Protein AF-A0A6J6NIB5-F1 (afdb_monomer_lite)

Secondary structure (DSSP, 8-state):
-EEEEEEEEEE-S-EEETTTTEEE-SEEEEEEE--GGGTTT---------TTGGGSTTSSSSTTTT--PPPSEEETTEEPEESS---SSEEEEEE-SSSPPPTT-EEEE---GGG---S-----

Foldseek 3Di:
DKKFFADKDFDCAFFQDDPVRFTDGGAMKTKIWDFVLFVWLDDDPDPPPPPVCPVVVPVPPVPPPPSQDFGQWDDPNHGWGFSDHGDNTITITGDHDPDDDDGGDMIDGDDDPVRGDDPDDDDD

pLDDT: mean 80.32, std 19.95, range [33.41, 97.88]

Structure (mmCIF, N/CA/C/O backbone):
data_AF-A0A6J6NIB5-F1
#
_entry.id   AF-A0A6J6NIB5-F1
#
loop_
_atom_site.group_PDB
_atom_site.id
_atom_site.type_symbol
_atom_site.label_atom_id
_atom_site.label_alt_id
_atom_site.label_comp_id
_atom_site.label_asym_id
_atom_site.label_entity_id
_atom_site.label_seq_id
_atom_site.pdbx_PDB_ins_code
_atom_site.Cartn_x
_atom_site.Cartn_y
_atom_site.Cartn_z
_atom_site.occupancy
_atom_site.B_iso_or_equiv
_atom_site.auth_seq_id
_atom_site.auth_comp_id
_atom_site.auth_asym_id
_atom_site.auth_atom_id
_atom_site.pdbx_PDB_model_num
ATOM 1 N N . MET A 1 1 ? 0.894 3.854 -12.199 1.00 87.38 1 MET A N 1
ATOM 2 C CA . MET A 1 1 ? 1.105 2.391 -12.067 1.00 87.38 1 MET A CA 1
ATOM 3 C C . MET A 1 1 ? 0.004 1.832 -11.175 1.00 87.38 1 MET A C 1
ATOM 5 O O . MET A 1 1 ? -0.619 2.619 -10.469 1.00 87.38 1 MET A O 1
ATOM 9 N N . LYS A 1 2 ? -0.256 0.521 -11.215 1.00 93.06 2 LYS A N 1
ATOM 10 C CA . LYS A 1 2 ? -1.204 -0.149 -10.318 1.00 93.06 2 LYS A CA 1
ATOM 11 C C . LYS A 1 2 ? -0.486 -1.125 -9.383 1.00 93.06 2 LYS A C 1
ATOM 13 O O . LYS A 1 2 ? 0.525 -1.707 -9.766 1.00 93.06 2 LYS A O 1
ATOM 18 N N . ALA A 1 3 ? -1.018 -1.287 -8.178 1.00 95.00 3 ALA A N 1
ATOM 19 C CA . ALA A 1 3 ? -0.687 -2.362 -7.246 1.00 95.00 3 ALA A CA 1
ATOM 20 C C . ALA A 1 3 ? -1.977 -3.050 -6.802 1.00 95.00 3 ALA A C 1
ATOM 22 O O . ALA A 1 3 ? -3.035 -2.425 -6.801 1.00 95.00 3 ALA A O 1
ATOM 23 N N . GLN A 1 4 ? -1.904 -4.315 -6.407 1.00 96.75 4 GLN A N 1
ATOM 24 C CA . GLN A 1 4 ? -3.071 -5.082 -5.991 1.00 96.75 4 GLN A CA 1
ATOM 25 C C . GLN A 1 4 ? -3.157 -5.156 -4.467 1.00 96.75 4 GLN A C 1
ATOM 27 O O . GLN A 1 4 ? -2.151 -5.355 -3.783 1.00 96.75 4 GLN A O 1
ATOM 32 N N . VAL A 1 5 ? -4.368 -5.036 -3.925 1.00 97.69 5 VAL A N 1
ATOM 33 C CA . VAL A 1 5 ? -4.640 -5.333 -2.515 1.00 97.69 5 VAL A CA 1
ATOM 34 C C . VAL A 1 5 ? -4.660 -6.843 -2.324 1.00 97.69 5 VAL A C 1
ATOM 36 O O . VAL A 1 5 ? -5.551 -7.524 -2.827 1.00 97.69 5 VAL A O 1
ATOM 39 N N . LEU A 1 6 ? -3.683 -7.356 -1.586 1.00 97.50 6 LEU A N 1
ATOM 40 C CA . LEU A 1 6 ? -3.526 -8.780 -1.301 1.00 97.50 6 LEU A CA 1
ATOM 41 C C . LEU A 1 6 ? -4.303 -9.189 -0.049 1.00 97.50 6 LEU A C 1
ATOM 43 O O . LEU A 1 6 ? -4.844 -10.288 0.002 1.00 97.50 6 LEU A O 1
ATOM 47 N N . ASP A 1 7 ? -4.372 -8.297 0.941 1.00 97.56 7 ASP A N 1
ATOM 48 C CA . ASP A 1 7 ? -5.093 -8.536 2.190 1.00 97.56 7 ASP A CA 1
ATOM 49 C C . ASP A 1 7 ? -5.587 -7.224 2.823 1.00 97.56 7 ASP A C 1
ATOM 51 O O . ASP A 1 7 ? -5.022 -6.146 2.589 1.00 97.56 7 ASP A O 1
ATOM 55 N N . LEU A 1 8 ? -6.647 -7.310 3.629 1.00 97.31 8 LEU A N 1
ATOM 56 C CA . LEU A 1 8 ? -7.280 -6.172 4.295 1.00 97.31 8 LEU A CA 1
ATOM 57 C C . LEU A 1 8 ? -7.757 -6.548 5.702 1.00 97.31 8 LEU A C 1
ATOM 59 O O . LEU A 1 8 ? -8.635 -7.392 5.875 1.00 97.31 8 LEU A O 1
ATOM 63 N N . HIS A 1 9 ? -7.300 -5.795 6.703 1.00 96.69 9 HIS A N 1
ATOM 64 C CA . HIS A 1 9 ? -7.698 -5.972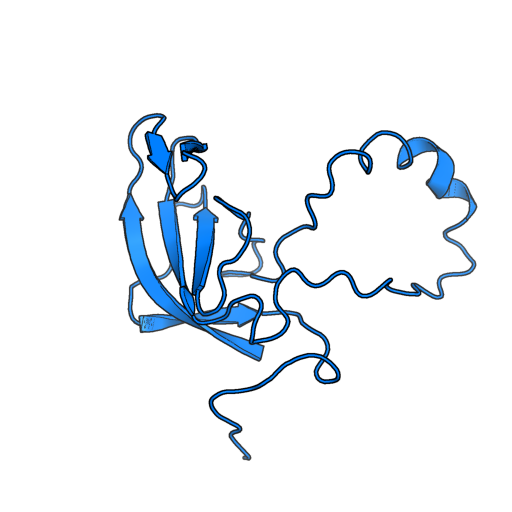 8.097 1.00 96.69 9 HIS A CA 1
ATOM 65 C C . HIS A 1 9 ? -8.280 -4.697 8.712 1.00 96.69 9 HIS A C 1
ATOM 67 O O . HIS A 1 9 ? -7.699 -3.615 8.626 1.00 96.69 9 HIS A O 1
ATOM 73 N N . ALA A 1 10 ? -9.417 -4.828 9.399 1.00 96.06 10 ALA A N 1
ATOM 74 C CA . ALA A 1 10 ? -9.995 -3.746 10.190 1.00 96.06 10 ALA A CA 1
ATOM 75 C C . ALA A 1 10 ? -9.276 -3.613 11.542 1.00 96.06 10 ALA A C 1
ATOM 77 O O . ALA A 1 10 ? -9.183 -4.569 12.313 1.00 96.06 10 ALA A O 1
ATOM 78 N N . ILE A 1 11 ? -8.834 -2.402 11.874 1.00 96.06 11 ILE A N 1
ATOM 79 C CA . ILE A 1 11 ? -8.155 -2.079 13.130 1.00 96.06 11 ILE A CA 1
ATOM 80 C C . ILE A 1 11 ? -9.121 -1.311 14.031 1.00 96.06 11 ILE A C 1
ATOM 82 O O . ILE A 1 11 ? -9.367 -0.115 13.862 1.00 96.06 11 ILE A O 1
ATOM 86 N N . GLN A 1 12 ? -9.691 -2.010 15.012 1.00 94.81 12 GLN A N 1
ATOM 87 C CA . GLN A 1 12 ? -10.713 -1.446 15.906 1.00 94.81 12 GLN A CA 1
ATOM 88 C C . GLN A 1 12 ? -10.128 -0.711 17.120 1.00 94.81 12 GLN A C 1
ATOM 90 O O . GLN A 1 12 ? -10.790 0.145 17.706 1.00 94.81 12 GLN A O 1
ATOM 95 N N . ARG A 1 13 ? -8.887 -1.027 17.491 1.00 94.50 13 ARG A N 1
ATOM 96 C CA . ARG A 1 13 ? -8.141 -0.436 18.611 1.00 94.50 13 ARG A CA 1
ATOM 97 C C . ARG A 1 13 ? -6.666 -0.301 18.230 1.00 94.50 13 ARG A C 1
ATOM 99 O O . ARG A 1 13 ? -6.235 -1.043 17.346 1.00 94.50 13 ARG A O 1
ATOM 106 N N . PRO A 1 14 ? -5.893 0.597 18.869 1.00 94.38 14 PRO A N 1
ATOM 107 C CA . PRO A 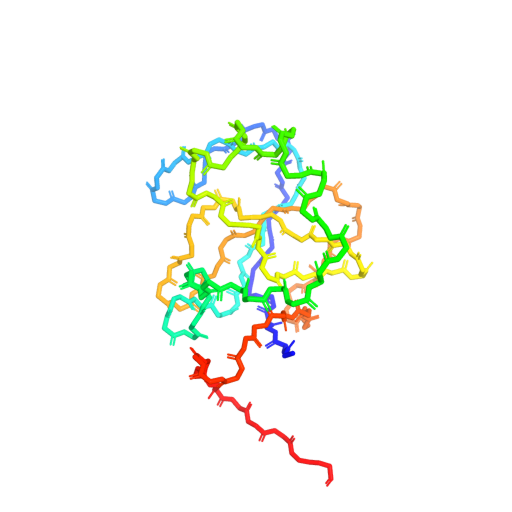1 14 ? -4.466 0.712 18.596 1.00 94.38 14 PRO A CA 1
ATOM 108 C C . PRO A 1 14 ? -3.774 -0.653 18.654 1.00 94.38 14 PRO A C 1
ATOM 110 O O . PRO A 1 14 ? -3.914 -1.373 19.645 1.00 94.38 14 PRO A O 1
ATOM 113 N N . THR A 1 15 ? -3.097 -1.026 17.571 1.00 94.75 15 THR A N 1
ATOM 114 C CA . THR A 1 15 ? -2.553 -2.378 17.364 1.00 94.75 15 THR A CA 1
ATOM 115 C C . THR A 1 15 ? -1.132 -2.278 16.826 1.00 94.75 15 THR A C 1
ATOM 117 O O . THR A 1 15 ? -0.840 -1.400 16.015 1.00 94.75 15 THR A O 1
ATOM 120 N N . ARG A 1 16 ? -0.235 -3.145 17.307 1.00 94.31 16 ARG A N 1
ATOM 121 C CA . ARG A 1 16 ? 1.129 -3.252 16.780 1.00 94.31 16 ARG A CA 1
ATOM 122 C C . ARG A 1 16 ? 1.119 -4.123 15.534 1.00 94.31 16 ARG A C 1
ATOM 124 O O . ARG A 1 16 ? 0.536 -5.204 15.557 1.00 94.31 16 ARG A O 1
ATOM 131 N N . VAL A 1 17 ? 1.742 -3.645 14.466 1.00 91.81 17 VAL A N 1
ATOM 132 C CA . VAL A 1 17 ? 1.774 -4.336 13.174 1.00 91.81 17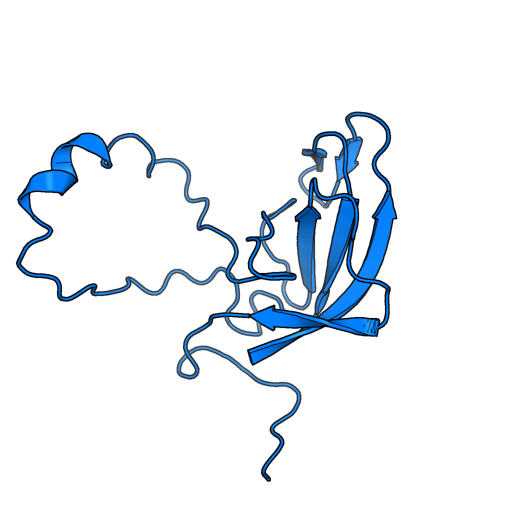 VAL A CA 1
ATOM 133 C C . VAL A 1 17 ? 3.195 -4.440 12.647 1.00 91.81 17 VAL A C 1
ATOM 135 O O . VAL A 1 17 ? 4.070 -3.657 13.029 1.00 91.81 17 VAL A O 1
ATOM 138 N N . GLY A 1 18 ? 3.399 -5.407 11.755 1.00 88.25 18 GLY A N 1
ATOM 139 C CA . GLY A 1 18 ? 4.654 -5.547 11.036 1.00 88.25 18 GLY A CA 1
ATOM 140 C C . GLY A 1 18 ? 5.812 -6.102 11.872 1.00 88.25 18 GLY A C 1
ATOM 141 O O . GLY A 1 18 ? 5.639 -6.509 13.024 1.00 88.25 18 GLY A O 1
ATOM 142 N N . TYR A 1 19 ? 7.012 -6.128 11.298 1.00 85.00 19 TYR A N 1
ATOM 143 C CA . TYR A 1 19 ? 8.206 -6.674 11.953 1.00 85.00 19 TYR A CA 1
ATOM 144 C C . TYR A 1 19 ? 8.698 -5.761 13.081 1.00 85.00 19 TYR A C 1
ATOM 146 O O . TYR A 1 19 ? 8.993 -6.218 14.185 1.00 85.00 19 TYR A O 1
ATOM 154 N N . ARG A 1 20 ? 8.717 -4.446 12.837 1.00 84.94 20 ARG A N 1
ATOM 155 C CA . ARG A 1 20 ? 9.117 -3.420 13.816 1.00 84.94 20 ARG A CA 1
ATOM 156 C C . ARG A 1 20 ? 8.044 -3.109 14.859 1.00 84.94 20 ARG A C 1
ATOM 158 O O . ARG A 1 20 ? 8.284 -2.288 15.743 1.00 84.94 20 ARG A O 1
ATOM 165 N N . GLN A 1 21 ? 6.883 -3.766 14.785 1.00 89.88 21 GLN A N 1
ATOM 166 C CA . GLN A 1 21 ? 5.812 -3.661 15.779 1.00 89.88 21 GLN A CA 1
ATOM 167 C C . GLN A 1 21 ? 5.344 -2.211 16.008 1.00 89.88 21 GLN A C 1
ATOM 169 O O . GLN A 1 21 ? 5.087 -1.796 17.150 1.00 89.88 21 GLN A O 1
ATOM 174 N N . TYR A 1 22 ? 5.233 -1.435 14.922 1.00 87.38 22 TYR A N 1
ATOM 175 C CA . TYR A 1 22 ? 4.756 -0.055 14.975 1.00 87.38 22 TYR A CA 1
ATOM 176 C C . TYR A 1 22 ? 3.291 -0.012 15.393 1.00 87.38 22 TYR A C 1
ATOM 178 O O . TYR A 1 22 ? 2.469 -0.811 14.944 1.00 87.38 22 TYR A O 1
ATOM 186 N N . LEU A 1 23 ? 2.969 0.921 16.288 1.00 91.00 23 LEU A N 1
ATOM 187 C CA . LEU A 1 23 ? 1.611 1.104 16.772 1.00 91.00 23 LEU A CA 1
ATOM 188 C C . LEU A 1 23 ? 0.822 1.934 15.758 1.00 91.00 23 LEU A C 1
ATOM 190 O O . LEU A 1 23 ? 1.121 3.110 15.560 1.00 91.00 23 LEU A O 1
ATOM 194 N N . ILE A 1 24 ? -0.212 1.339 15.169 1.00 92.69 24 ILE A N 1
ATOM 195 C CA . ILE A 1 24 ? -1.148 2.046 14.290 1.00 92.69 24 ILE A CA 1
ATOM 196 C C . ILE A 1 24 ? -2.480 2.295 14.995 1.00 92.69 24 ILE A C 1
ATOM 198 O O . ILE A 1 24 ? -2.894 1.541 15.878 1.00 92.69 24 ILE A O 1
ATOM 202 N N . GLY A 1 25 ? -3.140 3.390 14.615 1.00 92.50 25 GLY A N 1
ATOM 203 C CA . GLY A 1 25 ? -4.446 3.783 15.139 1.00 92.50 25 GLY A CA 1
ATOM 204 C C . GLY A 1 25 ? -5.610 3.010 14.514 1.00 92.50 25 GLY A C 1
ATOM 205 O O . GLY A 1 25 ? -5.427 2.080 13.735 1.00 92.50 25 GLY A O 1
ATOM 206 N N . ARG A 1 26 ? -6.836 3.421 14.854 1.00 95.12 26 ARG A N 1
ATOM 207 C CA . ARG A 1 26 ? -8.064 2.835 14.294 1.00 95.12 26 ARG A CA 1
ATOM 208 C C . ARG A 1 26 ? -8.179 3.127 12.796 1.00 95.12 26 ARG A C 1
ATOM 210 O O . ARG A 1 26 ? -7.840 4.228 12.362 1.00 95.12 26 ARG A O 1
ATOM 217 N N . GLY A 1 27 ? -8.722 2.176 12.044 1.00 95.38 27 GLY A N 1
ATOM 218 C CA . GLY A 1 27 ? -8.898 2.283 10.597 1.00 95.38 27 GLY A CA 1
ATOM 219 C C . GLY A 1 27 ? -8.720 0.930 9.928 1.00 95.38 27 GLY A C 1
ATOM 220 O O . GLY A 1 27 ? -9.247 -0.073 10.405 1.00 95.38 27 GLY A O 1
ATOM 221 N N . TRP A 1 28 ? -7.948 0.911 8.853 1.00 97.12 28 TRP A N 1
ATOM 222 C CA . TRP A 1 28 ? -7.646 -0.272 8.064 1.00 97.12 28 TRP A CA 1
ATOM 223 C C . TRP A 1 28 ? -6.142 -0.461 7.946 1.00 97.12 28 TRP A C 1
ATOM 225 O O . TRP A 1 28 ? -5.397 0.517 7.841 1.00 97.12 28 TRP A O 1
ATOM 235 N N . LEU A 1 29 ? -5.723 -1.719 7.949 1.00 96.88 29 LEU A N 1
ATOM 236 C CA . LEU A 1 29 ? -4.401 -2.174 7.554 1.00 96.88 29 LEU A CA 1
ATOM 237 C C . LEU A 1 29 ? -4.545 -2.890 6.213 1.00 96.88 29 LEU A C 1
ATOM 239 O O . LEU A 1 29 ? -5.353 -3.808 6.088 1.00 96.88 29 LEU A O 1
ATOM 243 N N . LEU A 1 30 ? -3.769 -2.461 5.228 1.00 97.38 30 LEU A N 1
ATOM 244 C CA . LEU A 1 30 ? -3.752 -3.035 3.894 1.00 97.38 30 LEU A CA 1
ATOM 245 C C . LEU A 1 30 ? -2.398 -3.693 3.663 1.00 97.38 30 LEU A C 1
ATOM 247 O O . LEU A 1 30 ? -1.361 -3.106 3.984 1.00 97.38 30 LEU A O 1
ATOM 251 N N . VAL A 1 31 ? -2.420 -4.874 3.058 1.00 96.75 31 VAL A N 1
ATOM 252 C CA . VAL A 1 31 ? -1.233 -5.513 2.490 1.00 96.75 31 VAL A CA 1
ATOM 253 C C . VAL A 1 31 ? -1.359 -5.417 0.982 1.00 96.75 31 VAL A C 1
ATOM 255 O O . VAL A 1 31 ? -2.334 -5.901 0.407 1.00 96.75 31 VAL A O 1
ATOM 258 N N . VAL A 1 32 ? -0.397 -4.760 0.345 1.00 96.62 32 VAL A N 1
ATOM 259 C CA . VAL A 1 32 ? -0.446 -4.493 -1.096 1.00 96.62 32 VAL A CA 1
ATOM 260 C C . VAL A 1 32 ? 0.798 -5.026 -1.784 1.00 96.62 32 VAL A C 1
ATOM 262 O O . VAL A 1 32 ? 1.874 -5.076 -1.178 1.00 96.62 32 VAL A O 1
ATOM 265 N N . SER A 1 33 ? 0.644 -5.431 -3.044 1.00 94.94 33 SER A N 1
ATOM 266 C CA . SER A 1 33 ? 1.783 -5.801 -3.877 1.00 94.94 33 SER A CA 1
ATOM 267 C C . SER A 1 33 ? 2.677 -4.589 -4.134 1.00 94.94 33 SER A C 1
ATOM 269 O O . SER A 1 33 ? 2.231 -3.438 -4.131 1.00 94.94 33 SER A O 1
ATOM 271 N N . GLY A 1 34 ? 3.960 -4.857 -4.347 1.00 89.75 34 GLY A N 1
ATOM 272 C CA . GLY A 1 34 ? 4.952 -3.821 -4.557 1.00 89.75 34 GLY A CA 1
ATOM 273 C C . GLY A 1 34 ? 5.719 -3.523 -3.277 1.00 89.75 34 GLY A C 1
ATOM 274 O O . GLY A 1 34 ? 5.164 -3.112 -2.253 1.00 89.75 34 GLY A O 1
ATOM 275 N N . GLY A 1 35 ? 7.028 -3.708 -3.363 1.00 88.25 35 GLY A N 1
ATOM 276 C CA . GLY A 1 35 ? 7.965 -3.440 -2.286 1.00 88.25 35 GLY A CA 1
ATOM 277 C C . GLY A 1 35 ? 9.224 -2.740 -2.780 1.00 88.25 35 GLY A C 1
ATOM 278 O O . GLY A 1 35 ? 9.261 -2.175 -3.877 1.00 88.25 35 GLY A O 1
ATOM 279 N N . THR A 1 36 ? 10.282 -2.781 -1.979 1.00 86.44 36 THR A N 1
ATOM 280 C CA . THR A 1 36 ? 11.561 -2.151 -2.331 1.00 86.44 36 THR A CA 1
ATOM 281 C C . THR A 1 36 ? 12.177 -2.735 -3.604 1.00 86.44 36 THR A C 1
ATOM 283 O O . THR A 1 36 ? 12.792 -1.985 -4.360 1.00 86.44 36 THR A O 1
ATOM 286 N N . SER A 1 37 ? 11.941 -4.016 -3.918 1.00 85.56 37 SER A N 1
ATOM 287 C CA . SER A 1 37 ? 12.367 -4.629 -5.188 1.00 85.56 37 SER A CA 1
ATOM 288 C C . SER A 1 37 ? 11.672 -4.011 -6.409 1.00 85.56 37 SER A C 1
ATOM 290 O O . SER A 1 37 ? 12.236 -4.005 -7.498 1.00 85.56 37 SER A O 1
ATOM 292 N N . ASN A 1 38 ? 10.476 -3.442 -6.232 1.00 86.50 38 ASN A N 1
ATOM 293 C CA . ASN A 1 38 ? 9.736 -2.721 -7.273 1.00 86.50 38 ASN A CA 1
ATOM 294 C C . ASN A 1 38 ? 10.039 -1.209 -7.265 1.00 86.50 38 ASN A C 1
ATOM 296 O O . ASN A 1 38 ? 9.368 -0.432 -7.944 1.00 86.50 38 ASN A O 1
ATOM 300 N N . GLY A 1 39 ? 11.030 -0.768 -6.487 1.00 82.38 39 GLY A N 1
ATOM 301 C CA . GLY A 1 39 ? 11.415 0.638 -6.378 1.00 82.38 39 GLY A CA 1
ATOM 302 C C . GLY A 1 39 ? 10.591 1.457 -5.384 1.00 82.38 39 GLY A C 1
ATOM 303 O O . GLY A 1 39 ? 10.712 2.682 -5.350 1.00 82.38 39 GLY A O 1
ATOM 304 N N . ILE A 1 40 ? 9.755 0.816 -4.563 1.00 84.25 40 ILE A N 1
ATOM 305 C CA . ILE A 1 40 ? 8.916 1.506 -3.577 1.00 84.25 40 ILE A CA 1
ATOM 306 C C . ILE A 1 40 ? 9.742 1.885 -2.348 1.00 84.25 40 ILE A C 1
ATOM 308 O O . ILE A 1 40 ? 10.469 1.065 -1.793 1.00 84.25 40 ILE A O 1
ATOM 312 N N . GLY A 1 41 ? 9.616 3.137 -1.903 1.00 71.81 41 GLY A N 1
ATOM 313 C CA . GLY A 1 41 ? 10.345 3.652 -0.739 1.00 71.81 41 GLY A CA 1
ATOM 314 C C . GLY A 1 41 ? 11.829 3.931 -0.990 1.00 71.81 41 GLY A C 1
ATOM 315 O O . GLY A 1 41 ? 12.526 4.332 -0.061 1.00 71.81 41 GLY A O 1
ATOM 316 N N . LEU A 1 42 ? 12.313 3.765 -2.225 1.00 62.97 42 LEU A N 1
ATOM 317 C CA . LEU A 1 42 ? 13.628 4.259 -2.613 1.00 62.97 42 LEU A CA 1
ATOM 318 C C . LEU A 1 42 ? 13.561 5.781 -2.770 1.00 62.97 42 LEU A C 1
ATOM 320 O O . LEU A 1 42 ? 12.790 6.307 -3.574 1.00 62.97 42 LEU A O 1
ATOM 324 N N . GLU A 1 43 ? 14.373 6.492 -1.988 1.00 52.72 43 GLU A N 1
ATOM 325 C CA . GLU A 1 43 ? 14.600 7.918 -2.189 1.00 52.72 43 GLU A CA 1
ATOM 326 C C . GLU A 1 43 ? 15.225 8.144 -3.556 1.00 52.72 43 GLU A C 1
ATOM 328 O O . GLU A 1 43 ? 16.395 7.850 -3.790 1.00 52.72 43 GLU A O 1
ATOM 333 N N . VAL A 1 44 ? 14.452 8.734 -4.458 1.00 39.59 44 VAL A N 1
ATOM 334 C CA . VAL A 1 44 ? 15.018 9.410 -5.615 1.00 39.59 44 VAL A CA 1
ATOM 335 C C . VAL A 1 44 ? 14.766 10.886 -5.391 1.00 39.59 44 VAL A C 1
ATOM 337 O O . VAL A 1 44 ? 13.623 11.344 -5.470 1.00 39.59 44 VAL A O 1
ATOM 340 N N . ALA A 1 45 ? 15.839 11.614 -5.062 1.00 34.78 45 ALA A N 1
ATOM 341 C CA . ALA A 1 45 ? 15.846 13.064 -4.931 1.00 34.78 45 ALA A CA 1
ATOM 342 C C . ALA A 1 45 ? 15.038 13.663 -6.083 1.00 34.78 45 ALA A C 1
ATOM 344 O O . ALA A 1 45 ? 15.442 13.611 -7.243 1.00 34.78 45 ALA A O 1
ATOM 345 N N . THR A 1 46 ? 13.844 14.160 -5.779 1.00 40.31 46 THR A N 1
ATOM 346 C CA . THR A 1 46 ? 12.964 14.728 -6.792 1.00 40.31 46 THR A CA 1
ATOM 347 C C . THR A 1 46 ? 13.482 16.133 -7.072 1.00 40.31 46 THR A C 1
ATOM 349 O O . THR A 1 46 ? 13.330 16.993 -6.202 1.00 40.31 46 THR A O 1
ATOM 352 N N . PRO A 1 47 ? 14.070 16.439 -8.245 1.00 33.41 47 PRO A N 1
ATOM 353 C CA . PRO A 1 47 ? 14.378 17.814 -8.574 1.00 33.41 47 PRO A CA 1
ATOM 354 C C . PRO A 1 47 ? 13.053 18.429 -9.020 1.00 33.41 47 PRO A C 1
ATOM 356 O O . PRO A 1 47 ? 12.695 18.383 -10.198 1.00 33.41 47 PRO A O 1
ATOM 359 N N . LYS A 1 48 ? 12.276 18.971 -8.076 1.00 40.72 48 LYS A N 1
ATOM 360 C CA . LYS A 1 48 ? 11.216 19.916 -8.430 1.00 40.72 48 LYS A CA 1
ATOM 361 C C . LYS A 1 48 ? 11.903 21.187 -8.914 1.00 40.72 48 LYS A C 1
ATOM 363 O O . LYS A 1 48 ? 12.306 22.035 -8.122 1.00 40.72 48 LYS A O 1
ATOM 368 N N . ARG A 1 49 ? 12.072 21.296 -10.232 1.00 44.94 49 ARG A N 1
ATOM 369 C CA . ARG A 1 49 ? 12.371 22.557 -10.914 1.00 44.94 49 ARG A CA 1
ATOM 370 C C . ARG A 1 49 ? 11.135 23.455 -10.832 1.00 44.94 49 ARG A C 1
ATOM 372 O O . ARG A 1 49 ? 10.416 23.594 -11.805 1.00 44.94 49 ARG A O 1
ATOM 379 N N . ASP A 1 50 ? 10.919 24.058 -9.668 1.00 42.84 50 ASP A N 1
ATOM 380 C CA . ASP A 1 50 ? 10.054 25.226 -9.505 1.00 42.84 50 ASP A CA 1
ATOM 381 C C . ASP A 1 50 ? 10.901 26.341 -8.895 1.00 42.84 50 ASP A C 1
ATOM 383 O O . ASP A 1 50 ? 11.034 26.465 -7.675 1.00 42.84 50 ASP A O 1
ATOM 387 N N . PHE A 1 51 ? 11.492 27.159 -9.765 1.00 46.34 51 PHE A N 1
ATOM 388 C CA . PHE A 1 51 ? 12.350 28.299 -9.422 1.00 46.34 51 PHE A CA 1
ATOM 389 C C . PHE A 1 51 ? 11.649 29.334 -8.510 1.00 46.34 51 PHE A C 1
ATOM 391 O O . PHE A 1 51 ? 12.307 30.121 -7.839 1.00 46.34 51 PHE A O 1
ATOM 398 N N . LEU A 1 52 ? 10.316 29.276 -8.396 1.00 49.00 52 LEU A N 1
ATOM 399 C CA . LEU A 1 52 ? 9.501 30.131 -7.523 1.00 49.00 52 LEU A CA 1
ATOM 400 C C . LEU A 1 52 ? 9.327 29.598 -6.084 1.00 49.00 52 LEU A C 1
ATOM 402 O O . LEU A 1 52 ? 8.806 30.308 -5.225 1.00 49.00 52 LEU A O 1
ATOM 406 N N . SER A 1 53 ? 9.772 28.373 -5.779 1.00 44.19 53 SER A N 1
ATOM 407 C CA . SER A 1 53 ? 9.534 27.735 -4.469 1.00 44.19 53 SER A CA 1
ATOM 408 C C . SER A 1 53 ? 10.564 28.078 -3.393 1.00 44.19 53 SER A C 1
ATOM 410 O O . SER A 1 53 ? 10.321 27.793 -2.221 1.00 44.19 53 SER A O 1
ATOM 412 N N . GLN A 1 54 ? 11.692 28.698 -3.760 1.00 48.41 54 GLN A N 1
ATOM 413 C CA . GLN A 1 54 ? 12.825 28.919 -2.849 1.00 48.41 54 GLN A CA 1
ATOM 414 C C . GLN A 1 54 ? 12.497 29.792 -1.624 1.00 48.41 54 GLN A C 1
ATOM 416 O O . GLN A 1 54 ? 13.206 29.725 -0.626 1.00 48.41 54 GLN A O 1
ATOM 421 N N . VAL A 1 55 ? 11.396 30.549 -1.643 1.00 46.00 55 VAL A N 1
ATOM 422 C CA . VAL A 1 55 ? 10.995 31.419 -0.521 1.00 46.00 55 VAL A CA 1
ATOM 423 C C . VAL A 1 55 ? 10.176 30.676 0.548 1.00 46.00 55 VAL A C 1
ATOM 425 O O . VAL A 1 55 ? 10.184 31.065 1.713 1.00 46.00 55 VAL A O 1
ATOM 428 N N . LYS A 1 56 ? 9.509 29.560 0.215 1.00 45.34 56 LYS A N 1
ATOM 429 C CA . LYS A 1 56 ? 8.711 28.775 1.189 1.00 45.34 56 LYS A CA 1
ATOM 430 C C . LYS A 1 56 ? 9.512 27.673 1.898 1.00 45.34 56 LYS A C 1
ATOM 432 O O . LYS A 1 56 ? 8.958 26.940 2.715 1.00 45.34 56 LYS A O 1
ATOM 437 N N . THR A 1 57 ? 10.801 27.542 1.597 1.00 41.22 57 THR A N 1
ATOM 438 C CA . THR A 1 57 ? 11.650 26.422 2.038 1.00 41.22 57 THR A CA 1
ATOM 439 C C . THR A 1 57 ? 12.096 26.526 3.500 1.00 41.22 57 THR A C 1
ATOM 441 O O . THR A 1 57 ? 12.500 25.524 4.082 1.00 41.22 57 THR A O 1
ATOM 444 N N . LEU A 1 58 ? 11.972 27.694 4.141 1.00 46.62 58 LEU A N 1
ATOM 445 C CA . LEU A 1 58 ? 12.415 27.868 5.530 1.00 46.62 58 LEU A CA 1
ATOM 446 C C . LEU A 1 58 ? 11.496 27.210 6.573 1.00 46.62 58 LEU A C 1
ATOM 448 O O . LEU A 1 58 ? 11.989 26.755 7.601 1.00 46.62 58 LEU A O 1
ATOM 452 N N . THR A 1 59 ? 10.193 27.064 6.321 1.00 46.81 59 THR A N 1
ATOM 453 C CA . THR A 1 59 ? 9.276 26.420 7.286 1.00 46.81 59 THR A CA 1
ATOM 454 C C . THR A 1 59 ? 9.253 24.892 7.198 1.00 46.81 59 THR A C 1
ATOM 456 O O . THR A 1 59 ? 8.801 24.238 8.134 1.00 46.81 59 THR A O 1
ATOM 459 N N . LYS A 1 60 ? 9.767 24.292 6.115 1.00 45.06 60 LYS A N 1
ATOM 460 C CA . LYS A 1 60 ? 9.742 22.831 5.893 1.00 45.06 60 LYS A CA 1
ATOM 461 C C . LYS A 1 60 ? 10.995 22.079 6.352 1.00 45.06 60 LYS A C 1
ATOM 463 O O . LYS A 1 60 ? 11.005 20.855 6.281 1.00 45.06 60 LYS A O 1
ATOM 468 N N . SER A 1 61 ? 12.026 22.768 6.842 1.00 39.78 61 SER A N 1
ATOM 469 C CA . SER A 1 61 ? 13.298 22.115 7.195 1.00 39.78 61 SER A CA 1
ATOM 470 C C . SER A 1 61 ? 13.254 21.309 8.505 1.00 39.78 61 SER A C 1
ATOM 472 O O . SER A 1 61 ? 14.081 20.429 8.705 1.00 39.78 61 SER A O 1
ATOM 474 N N . PHE A 1 62 ? 12.272 21.543 9.386 1.00 41.53 62 PHE A N 1
ATOM 475 C CA . PHE A 1 62 ? 12.191 20.832 10.673 1.00 41.53 62 PHE A CA 1
ATOM 476 C C . PHE A 1 62 ? 11.459 19.480 10.622 1.00 41.53 62 PHE A C 1
ATOM 478 O O . PHE A 1 62 ? 11.718 18.632 11.469 1.00 41.53 62 PHE A O 1
ATOM 485 N N . LEU A 1 63 ? 10.575 19.236 9.645 1.00 42.84 63 LEU A N 1
ATOM 486 C CA . LEU A 1 63 ? 9.811 17.976 9.575 1.00 42.84 63 LEU A CA 1
ATOM 487 C C . LEU A 1 63 ? 10.523 16.842 8.816 1.00 42.84 63 LEU A C 1
ATOM 489 O O . LEU A 1 63 ? 10.082 15.699 8.890 1.00 42.84 63 LEU A O 1
ATOM 493 N N . ASN A 1 64 ? 11.622 17.129 8.116 1.00 44.78 64 ASN A N 1
ATOM 494 C CA . ASN A 1 64 ? 12.298 16.155 7.250 1.00 44.78 64 ASN A CA 1
ATOM 495 C C . ASN A 1 64 ? 13.362 15.294 7.961 1.00 44.78 64 ASN A C 1
ATOM 497 O O . ASN A 1 64 ? 14.057 14.527 7.304 1.00 44.78 64 ASN A O 1
ATOM 501 N N . LEU A 1 65 ? 13.491 15.370 9.291 1.00 37.03 65 LEU A N 1
ATOM 502 C CA . LEU A 1 65 ? 14.518 14.632 10.046 1.00 37.03 65 LEU A CA 1
ATOM 503 C C . LEU A 1 65 ? 14.148 13.186 10.434 1.00 37.03 65 LEU A C 1
ATOM 505 O O . LEU A 1 65 ? 14.856 12.582 11.234 1.00 37.03 65 LEU A O 1
ATOM 509 N N . PHE A 1 66 ? 13.078 12.608 9.878 1.00 42.72 66 PHE A N 1
ATOM 510 C CA . PHE A 1 66 ? 12.651 11.246 10.240 1.00 42.72 66 PHE A CA 1
ATOM 511 C C . PHE A 1 66 ? 12.643 10.211 9.109 1.00 42.72 66 PHE A C 1
ATOM 513 O O . PHE A 1 66 ? 12.205 9.088 9.344 1.00 42.72 66 PHE A O 1
ATOM 520 N N . GLY A 1 67 ? 13.145 10.526 7.907 1.00 46.59 67 GLY A N 1
ATOM 521 C CA . GLY A 1 67 ? 13.313 9.520 6.839 1.00 46.59 67 GLY A CA 1
ATOM 522 C C . GLY A 1 67 ? 12.019 8.787 6.443 1.00 46.59 67 GLY A C 1
ATOM 523 O O . GLY A 1 67 ? 12.057 7.707 5.860 1.00 46.59 67 GLY A O 1
ATOM 524 N N . TRP A 1 68 ? 10.859 9.347 6.796 1.00 53.03 68 TRP A N 1
ATOM 525 C CA . TRP A 1 68 ? 9.549 8.831 6.427 1.00 53.03 68 TRP A CA 1
ATOM 526 C C . TRP A 1 68 ? 9.098 9.550 5.169 1.00 53.03 68 TRP A C 1
ATOM 528 O O . TRP A 1 68 ? 8.476 10.611 5.218 1.00 53.03 68 TRP A O 1
ATOM 538 N N . ASN A 1 69 ? 9.450 8.971 4.024 1.00 64.62 69 ASN A N 1
ATOM 539 C CA . ASN A 1 69 ? 8.883 9.415 2.765 1.00 64.62 69 ASN A CA 1
ATOM 540 C C . ASN A 1 69 ? 7.384 9.093 2.738 1.00 64.62 69 ASN A C 1
ATOM 542 O O . ASN A 1 69 ? 6.985 8.002 3.162 1.00 64.62 69 ASN A O 1
ATOM 546 N N . PRO A 1 70 ? 6.544 10.025 2.255 1.00 76.31 70 PRO A N 1
ATOM 547 C CA . PRO A 1 70 ? 5.131 9.745 2.054 1.00 76.31 70 PRO A CA 1
ATOM 548 C C . PRO A 1 70 ? 4.988 8.533 1.130 1.00 76.31 70 PRO A C 1
ATOM 550 O O . PRO A 1 70 ? 5.773 8.365 0.194 1.00 76.31 70 PRO A O 1
ATOM 553 N N . SER A 1 71 ? 4.003 7.676 1.401 1.00 88.62 71 SER A N 1
ATOM 554 C CA . SER A 1 71 ? 3.787 6.520 0.536 1.00 88.62 71 SER A CA 1
ATOM 555 C C . SER A 1 71 ? 3.363 6.983 -0.867 1.00 88.62 71 SER A C 1
ATOM 557 O O . SER A 1 71 ? 2.615 7.959 -0.983 1.00 88.62 71 SER A O 1
ATOM 559 N N . PRO A 1 72 ? 3.811 6.296 -1.933 1.00 91.56 72 PRO A N 1
ATOM 560 C CA . PRO A 1 72 ? 3.411 6.606 -3.305 1.00 91.56 72 PRO A CA 1
ATOM 561 C C . PRO A 1 72 ? 2.002 6.097 -3.645 1.00 91.56 72 PRO A C 1
ATOM 563 O O . PRO A 1 72 ? 1.575 6.196 -4.794 1.00 91.56 72 PRO A O 1
ATOM 566 N N . PHE A 1 73 ? 1.300 5.491 -2.684 1.00 94.19 73 PHE A N 1
ATOM 567 C CA . PHE A 1 73 ? 0.034 4.819 -2.920 1.00 94.19 73 PHE A CA 1
ATOM 568 C C . PHE A 1 73 ? -1.152 5.743 -2.671 1.00 94.19 73 PHE A C 1
ATOM 570 O O . PHE A 1 73 ? -1.222 6.445 -1.655 1.00 94.19 73 PHE A O 1
ATOM 577 N N . THR A 1 74 ? -2.138 5.672 -3.558 1.00 94.62 74 THR A N 1
ATOM 578 C CA . THR A 1 74 ? -3.395 6.403 -3.419 1.00 94.62 74 THR A CA 1
ATOM 579 C C . THR A 1 74 ? -4.601 5.506 -3.683 1.00 94.62 74 THR A C 1
ATOM 581 O O . THR A 1 74 ? -4.563 4.575 -4.487 1.00 94.62 74 THR A O 1
ATOM 584 N N . TRP A 1 75 ? -5.690 5.788 -2.973 1.00 95.44 75 TRP A N 1
ATOM 585 C CA . TRP A 1 75 ? -6.981 5.129 -3.131 1.00 95.44 75 TRP A CA 1
ATOM 586 C C . TRP A 1 75 ? -8.089 6.179 -3.163 1.00 95.44 75 TRP A C 1
ATOM 588 O O . TRP A 1 75 ? -8.228 6.962 -2.220 1.00 95.44 75 TRP A O 1
ATOM 598 N N . ASN A 1 76 ? -8.874 6.216 -4.244 1.00 92.12 76 ASN A N 1
ATOM 599 C CA . ASN A 1 76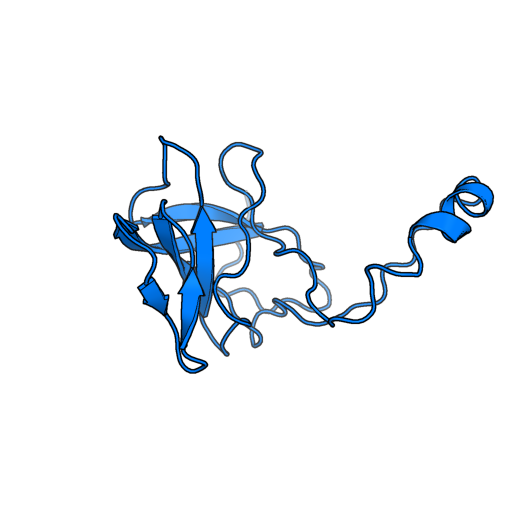 ? -9.932 7.214 -4.457 1.00 92.12 76 ASN A CA 1
ATOM 600 C C . ASN A 1 76 ? -9.449 8.661 -4.222 1.00 92.12 76 ASN A C 1
ATOM 602 O O . ASN A 1 76 ? -10.097 9.446 -3.526 1.00 92.12 76 ASN A O 1
ATOM 606 N N . GLY A 1 77 ? -8.261 8.993 -4.740 1.00 89.31 77 GLY A N 1
ATOM 607 C CA . GLY A 1 77 ? -7.642 10.315 -4.586 1.00 89.31 77 GLY A CA 1
ATOM 608 C C . GLY A 1 77 ? -7.120 10.632 -3.179 1.00 89.31 77 GLY A C 1
ATOM 609 O O . GLY A 1 77 ? -6.699 11.760 -2.928 1.00 89.31 77 GLY A O 1
ATOM 610 N N . LYS A 1 78 ? -7.141 9.670 -2.246 1.00 90.94 78 LYS A N 1
ATOM 611 C CA . LYS A 1 78 ? -6.586 9.819 -0.895 1.00 90.94 78 LYS A CA 1
ATOM 612 C C . LYS A 1 78 ? -5.263 9.080 -0.783 1.00 90.94 78 LYS A C 1
ATOM 614 O O . LYS A 1 78 ? -5.174 7.918 -1.168 1.00 90.94 78 LYS A O 1
ATOM 619 N N . ASN A 1 79 ? -4.269 9.733 -0.192 1.00 90.81 79 ASN A N 1
ATOM 620 C CA . ASN A 1 79 ? -2.991 9.097 0.100 1.00 90.81 79 ASN A CA 1
ATOM 621 C C . ASN A 1 79 ? -3.173 7.998 1.147 1.00 90.81 79 ASN A C 1
ATOM 623 O O . ASN A 1 79 ? -3.875 8.181 2.148 1.00 90.81 79 ASN A O 1
ATOM 627 N N . LEU A 1 80 ? -2.518 6.870 0.908 1.00 93.69 80 LEU A N 1
ATOM 628 C CA . LEU A 1 80 ? -2.326 5.826 1.901 1.00 93.69 80 LEU A CA 1
ATOM 629 C C . LEU A 1 80 ? -1.016 6.111 2.643 1.00 93.69 80 LEU A C 1
ATOM 631 O O . LEU A 1 80 ? -0.063 6.625 2.059 1.00 93.69 80 LEU A O 1
ATOM 635 N N . GLU A 1 81 ? -0.958 5.822 3.936 1.00 92.19 81 GLU A N 1
ATOM 636 C CA . GLU A 1 81 ? 0.259 6.016 4.736 1.00 92.19 81 GLU A CA 1
ATOM 637 C C . GLU A 1 81 ? 0.949 4.670 4.943 1.00 92.19 81 GLU A C 1
ATOM 639 O O . GLU A 1 81 ? 0.274 3.651 5.064 1.00 92.19 81 GLU A O 1
ATOM 644 N N . PHE A 1 82 ? 2.280 4.643 5.017 1.00 92.12 82 PHE A N 1
ATOM 645 C CA . PHE A 1 82 ? 2.987 3.428 5.418 1.00 92.12 82 PHE A CA 1
ATOM 646 C C . PHE A 1 82 ? 2.654 3.087 6.875 1.00 92.12 82 PHE A C 1
ATOM 648 O O . PHE A 1 82 ? 2.819 3.914 7.770 1.00 92.12 82 PHE A O 1
ATOM 655 N N . ALA A 1 83 ? 2.199 1.859 7.117 1.00 91.38 83 ALA A N 1
ATOM 656 C CA . ALA A 1 83 ? 2.076 1.310 8.466 1.00 91.38 83 ALA A CA 1
ATOM 657 C C . ALA A 1 83 ? 3.433 0.790 8.979 1.00 91.38 83 ALA A C 1
ATOM 659 O O . ALA A 1 83 ? 3.714 0.837 10.176 1.00 91.38 83 ALA A O 1
ATOM 660 N N . GLU A 1 84 ? 4.289 0.336 8.063 1.00 87.75 84 GLU A N 1
ATOM 661 C CA . GLU A 1 84 ? 5.704 0.035 8.275 1.00 87.75 84 GLU A CA 1
ATOM 662 C C . GLU A 1 84 ? 6.485 0.383 6.998 1.00 87.75 84 GLU A C 1
ATOM 664 O O . GLU A 1 84 ? 5.900 0.512 5.921 1.00 87.75 84 GLU A O 1
ATOM 669 N N . ALA A 1 85 ? 7.807 0.538 7.116 1.00 85.75 85 ALA A N 1
ATOM 670 C CA . ALA A 1 85 ? 8.690 0.604 5.958 1.00 85.75 85 ALA A CA 1
ATOM 671 C C . ALA A 1 85 ? 8.413 -0.564 4.984 1.00 85.75 85 ALA A C 1
ATOM 673 O O . ALA A 1 85 ? 8.188 -1.689 5.439 1.00 85.75 85 ALA A O 1
ATOM 674 N N . PRO A 1 86 ? 8.439 -0.320 3.661 1.00 85.38 86 PRO A N 1
ATOM 675 C CA . PRO A 1 86 ? 8.138 -1.351 2.675 1.00 85.38 86 PRO A CA 1
ATOM 676 C C . PRO A 1 86 ? 9.114 -2.528 2.784 1.00 85.38 86 PRO A C 1
ATOM 678 O O . PRO A 1 86 ? 10.317 -2.348 2.993 1.00 85.38 86 PRO A O 1
ATOM 681 N N . HIS A 1 87 ? 8.592 -3.743 2.624 1.00 86.25 87 HIS A N 1
ATOM 682 C CA . HIS A 1 87 ? 9.398 -4.957 2.515 1.00 86.25 87 HIS A CA 1
ATOM 683 C C . HIS A 1 87 ? 9.786 -5.197 1.053 1.00 86.25 87 HIS A C 1
ATOM 685 O O . HIS A 1 87 ? 9.392 -4.439 0.174 1.00 86.25 87 HIS A O 1
ATOM 691 N N . MET A 1 88 ? 10.548 -6.258 0.768 1.00 87.94 88 MET A N 1
ATOM 692 C CA . MET A 1 88 ? 11.048 -6.513 -0.592 1.00 87.94 88 MET A CA 1
ATOM 693 C C . MET A 1 88 ? 9.935 -6.626 -1.640 1.00 87.94 88 MET A C 1
ATOM 695 O O . MET A 1 88 ? 10.063 -6.055 -2.716 1.00 87.94 88 MET A O 1
ATOM 699 N N . HIS A 1 89 ? 8.828 -7.297 -1.312 1.00 89.69 89 HIS A N 1
ATOM 700 C CA . HIS A 1 89 ? 7.774 -7.629 -2.284 1.00 89.69 89 HIS A CA 1
ATOM 701 C C . HIS A 1 89 ? 6.412 -6.996 -1.979 1.00 89.69 89 HIS A C 1
ATOM 703 O O . HIS A 1 89 ? 5.515 -7.020 -2.818 1.00 89.69 89 HIS A O 1
ATOM 709 N N . LEU A 1 90 ? 6.236 -6.467 -0.770 1.00 93.12 90 LEU A N 1
ATOM 710 C CA . LEU A 1 90 ? 4.947 -6.004 -0.272 1.00 93.12 90 LEU A CA 1
ATOM 711 C C . LEU A 1 90 ? 5.107 -4.759 0.591 1.00 93.12 90 LEU A C 1
ATOM 713 O O . LEU A 1 90 ? 6.127 -4.572 1.264 1.00 93.12 90 LEU A O 1
ATOM 717 N N . SER A 1 91 ? 4.064 -3.941 0.598 1.00 93.50 91 SER A N 1
ATOM 718 C CA . SER A 1 91 ? 3.971 -2.741 1.421 1.00 93.50 91 SER A CA 1
ATOM 719 C C . SER A 1 91 ? 2.802 -2.865 2.393 1.00 93.50 91 SER A C 1
ATOM 721 O O . SER A 1 91 ? 1.708 -3.287 2.015 1.00 93.50 91 SER A O 1
ATOM 723 N N . LEU A 1 92 ? 3.033 -2.493 3.654 1.00 95.25 92 LEU A N 1
ATOM 724 C CA . LEU A 1 92 ? 1.978 -2.385 4.660 1.00 95.25 92 LEU A CA 1
ATOM 725 C C . LEU A 1 92 ? 1.509 -0.937 4.718 1.00 95.25 92 LEU A C 1
ATOM 727 O O . LEU A 1 92 ? 2.300 -0.037 5.012 1.00 95.25 92 LEU A O 1
ATOM 731 N N . LEU A 1 93 ? 0.221 -0.717 4.477 1.00 95.12 93 LEU A N 1
ATOM 732 C CA . LEU A 1 93 ? -0.378 0.613 4.457 1.00 95.12 93 LEU A CA 1
ATOM 733 C C . LEU A 1 93 ? -1.482 0.739 5.503 1.00 95.12 93 LEU A C 1
ATOM 735 O O . LEU A 1 93 ? -2.142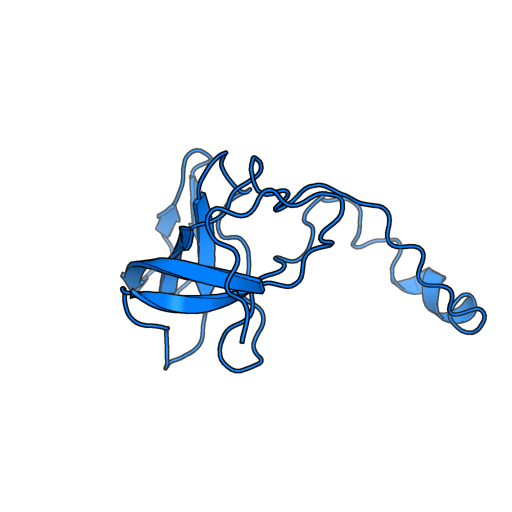 -0.238 5.851 1.00 95.12 93 LEU A O 1
ATOM 739 N N . THR A 1 94 ? -1.72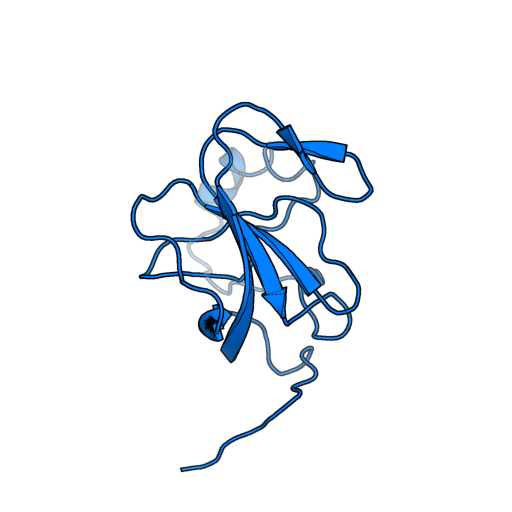1 1.955 5.981 1.00 95.19 94 THR A N 1
ATOM 740 C CA . THR A 1 94 ? -2.877 2.282 6.813 1.00 95.19 94 THR A CA 1
ATOM 741 C C . THR A 1 94 ? -3.793 3.288 6.129 1.00 95.19 94 THR A C 1
ATOM 743 O O . THR A 1 94 ? -3.352 4.195 5.419 1.00 95.19 94 THR A O 1
ATOM 746 N N . PHE A 1 95 ? -5.097 3.116 6.348 1.00 95.50 95 PHE A N 1
ATOM 747 C CA . PHE A 1 95 ? -6.140 3.977 5.807 1.00 95.50 95 PHE A CA 1
ATOM 748 C C . PHE A 1 95 ? -7.212 4.258 6.857 1.00 95.50 95 PHE A C 1
ATOM 750 O O . PHE A 1 95 ? -7.723 3.347 7.504 1.00 95.50 95 PHE A O 1
ATOM 757 N N . LYS A 1 96 ? -7.599 5.526 7.013 1.00 92.31 96 LYS A N 1
ATOM 758 C CA . LYS A 1 96 ? -8.615 5.957 7.994 1.00 92.31 96 LYS A CA 1
ATOM 759 C C . LYS A 1 96 ? -10.002 6.199 7.384 1.00 92.31 96 LYS A C 1
ATOM 761 O O . LYS A 1 96 ? -10.914 6.625 8.087 1.00 92.31 96 LYS A O 1
ATOM 766 N N . GLY A 1 97 ? -10.172 5.982 6.079 1.00 88.50 97 GLY A N 1
ATOM 767 C CA . GLY A 1 97 ? -11.460 6.166 5.409 1.00 88.50 97 GLY A CA 1
ATOM 768 C C . GLY A 1 97 ? -12.436 5.012 5.648 1.00 88.50 97 GLY A C 1
ATOM 769 O O . GLY A 1 97 ? -12.047 3.918 6.047 1.00 88.50 97 GLY A O 1
ATOM 770 N N . LYS A 1 98 ? -13.725 5.269 5.392 1.00 86.69 98 LYS A N 1
ATOM 771 C CA . LYS A 1 98 ? -14.791 4.260 5.504 1.00 86.69 98 LYS A CA 1
ATOM 772 C C . LYS A 1 98 ? -14.757 3.253 4.351 1.00 86.69 98 LYS A C 1
ATOM 774 O O . LYS A 1 98 ? -14.917 2.063 4.587 1.00 86.69 98 LYS A O 1
ATOM 779 N N . ASP A 1 99 ? -14.469 3.731 3.144 1.00 91.25 99 ASP A N 1
ATOM 780 C CA . ASP A 1 99 ? -14.484 2.923 1.923 1.00 91.25 99 ASP A CA 1
ATOM 781 C C . ASP A 1 99 ? -13.087 2.380 1.627 1.00 91.25 99 ASP A C 1
ATOM 783 O O . ASP A 1 99 ? -12.395 2.875 0.738 1.00 91.25 99 ASP A O 1
ATOM 787 N N . ALA A 1 100 ? -12.624 1.421 2.427 1.00 93.62 100 ALA A N 1
ATOM 788 C CA . ALA A 1 100 ? -11.366 0.735 2.151 1.00 93.62 100 ALA A CA 1
ATOM 789 C C . ALA A 1 100 ? -11.468 -0.107 0.864 1.00 93.62 100 ALA A C 1
ATOM 791 O O . ALA A 1 100 ? -12.538 -0.659 0.581 1.00 93.62 100 ALA A O 1
ATOM 792 N N . PRO A 1 101 ? -10.381 -0.224 0.081 1.00 95.31 101 PRO A N 1
ATOM 793 C CA . PRO A 1 101 ? -10.363 -1.101 -1.082 1.00 95.31 101 PRO A CA 1
ATOM 794 C C . PRO A 1 101 ? -10.537 -2.552 -0.639 1.00 95.31 101 PRO A C 1
ATOM 796 O O . PRO A 1 101 ? -10.011 -2.960 0.394 1.00 95.31 101 PRO A O 1
ATOM 799 N N . LYS A 1 102 ? -11.261 -3.347 -1.426 1.00 95.94 102 LYS A N 1
ATOM 800 C CA . LYS A 1 102 ? -11.422 -4.783 -1.159 1.00 95.94 102 LYS A CA 1
ATOM 801 C C . LYS A 1 102 ? -10.177 -5.546 -1.605 1.00 95.94 102 LYS A C 1
ATOM 803 O O . LYS A 1 102 ? -9.483 -5.100 -2.518 1.00 95.94 102 LYS A O 1
ATOM 808 N N . VAL A 1 103 ? -9.949 -6.726 -1.033 1.00 97.88 103 VAL A N 1
ATOM 809 C CA . VAL A 1 103 ? -8.958 -7.680 -1.555 1.00 97.88 103 VAL A CA 1
ATOM 810 C C . VAL A 1 103 ? -9.205 -7.925 -3.048 1.00 97.88 103 VAL A C 1
ATOM 812 O O . VAL A 1 103 ? -10.352 -8.065 -3.475 1.00 97.88 103 VAL A O 1
ATOM 815 N N . GLY A 1 104 ? -8.133 -7.907 -3.838 1.00 96.75 104 GLY A N 1
ATOM 816 C CA . GLY A 1 104 ? -8.148 -7.997 -5.298 1.00 96.75 104 GLY A CA 1
ATOM 817 C C . GLY A 1 104 ? -8.298 -6.657 -6.026 1.00 96.75 104 GLY A C 1
ATOM 818 O O . GLY A 1 104 ? -8.066 -6.614 -7.231 1.00 96.75 104 GLY A O 1
ATOM 819 N N . SER A 1 105 ? -8.640 -5.565 -5.329 1.00 96.62 105 SER A N 1
ATOM 820 C CA . SER A 1 105 ? -8.740 -4.235 -5.951 1.00 96.62 105 SER A CA 1
ATOM 821 C C . SER A 1 105 ? -7.365 -3.724 -6.366 1.00 96.62 105 SER A C 1
ATOM 823 O O . SER A 1 105 ? -6.375 -3.951 -5.668 1.00 96.62 105 SER A O 1
ATOM 825 N N . GLU A 1 106 ? -7.322 -2.966 -7.455 1.00 96.25 106 GLU A N 1
ATOM 826 C CA . GLU A 1 106 ? -6.135 -2.213 -7.839 1.00 96.25 106 GLU A CA 1
ATOM 827 C C . GLU A 1 106 ? -6.128 -0.831 -7.182 1.00 96.25 106 GLU A C 1
ATOM 829 O O . GLU A 1 106 ? -7.147 -0.139 -7.143 1.00 96.25 106 GLU A O 1
ATOM 834 N N . ILE A 1 107 ? -4.964 -0.415 -6.698 1.00 95.56 107 ILE A N 1
ATOM 835 C CA . ILE A 1 107 ? -4.709 0.917 -6.153 1.00 95.56 107 ILE A CA 1
ATOM 836 C C . ILE A 1 107 ? -3.670 1.641 -7.000 1.00 95.56 107 ILE A C 1
ATOM 838 O O . ILE A 1 107 ? -2.821 1.017 -7.642 1.00 95.56 107 ILE A O 1
ATOM 842 N N . ASP A 1 108 ? -3.741 2.966 -7.003 1.00 95.12 108 ASP A N 1
ATOM 843 C CA . ASP A 1 108 ? -2.832 3.800 -7.777 1.00 95.12 108 ASP A CA 1
ATOM 844 C C . ASP A 1 108 ? -1.488 3.947 -7.071 1.00 95.12 108 ASP A C 1
ATOM 846 O O . ASP A 1 108 ? -1.423 4.170 -5.860 1.00 95.12 108 ASP A O 1
ATOM 850 N N . VAL A 1 109 ? -0.417 3.851 -7.855 1.00 92.50 109 VAL A N 1
ATOM 851 C CA . VAL A 1 109 ? 0.967 4.009 -7.402 1.00 92.50 109 VAL A CA 1
ATOM 852 C C . VAL A 1 109 ? 1.674 5.030 -8.282 1.00 92.50 109 VAL A C 1
ATOM 854 O O . VAL A 1 109 ? 1.702 4.879 -9.514 1.00 92.50 109 VAL A O 1
ATOM 857 N N . ASP A 1 110 ? 2.261 6.040 -7.644 1.00 89.62 110 ASP A N 1
ATOM 858 C CA . ASP A 1 110 ? 3.074 7.069 -8.293 1.00 89.62 110 ASP A CA 1
ATOM 859 C C . ASP A 1 110 ? 4.567 6.855 -8.004 1.00 89.62 110 ASP A C 1
ATOM 861 O O . ASP A 1 110 ? 5.090 7.205 -6.946 1.00 89.62 110 ASP A O 1
ATOM 865 N N . VAL A 1 111 ? 5.253 6.226 -8.957 1.00 84.00 111 VAL A N 1
ATOM 866 C CA . VAL A 1 111 ? 6.689 5.928 -8.910 1.00 84.00 111 VAL A CA 1
ATOM 867 C C . VAL A 1 111 ? 7.326 6.213 -10.266 1.00 84.00 111 VAL A C 1
ATOM 869 O O . VAL A 1 111 ? 6.678 6.145 -11.313 1.00 84.00 111 VAL A O 1
ATOM 872 N N . ARG A 1 112 ? 8.628 6.517 -10.265 1.00 81.75 112 ARG A N 1
ATOM 873 C CA . ARG A 1 112 ? 9.390 6.721 -11.502 1.00 81.75 112 ARG A CA 1
ATOM 874 C C . ARG A 1 112 ? 9.675 5.388 -12.182 1.00 81.75 112 ARG A C 1
ATOM 876 O O . ARG A 1 112 ? 10.310 4.516 -11.601 1.00 81.75 112 ARG A O 1
ATOM 883 N N . PHE A 1 113 ? 9.344 5.292 -13.466 1.00 82.06 113 PHE A N 1
ATOM 884 C CA . PHE A 1 113 ? 9.552 4.069 -14.251 1.00 82.06 113 PHE A CA 1
ATOM 885 C C . PHE A 1 113 ? 11.032 3.686 -14.402 1.00 82.06 113 PHE A C 1
ATOM 887 O O . PHE A 1 113 ? 11.344 2.523 -14.607 1.00 82.06 113 PHE A O 1
ATOM 894 N N . THR A 1 114 ? 11.957 4.635 -14.240 1.00 79.62 114 THR A N 1
ATOM 895 C CA . THR A 1 114 ? 13.409 4.386 -14.294 1.00 79.62 114 THR A CA 1
ATOM 896 C C . THR A 1 114 ? 13.938 3.542 -13.136 1.00 79.62 114 THR A C 1
ATOM 898 O O . THR A 1 114 ? 15.060 3.055 -13.206 1.00 79.62 114 THR A O 1
ATOM 901 N N . THR A 1 115 ? 13.176 3.424 -12.050 1.00 73.00 115 THR A N 1
ATOM 902 C CA . THR A 1 115 ? 13.577 2.714 -10.826 1.00 73.00 115 THR A CA 1
ATOM 903 C C . THR A 1 115 ? 12.605 1.602 -10.449 1.00 73.00 115 THR A C 1
ATOM 905 O O . THR A 1 115 ? 12.749 1.006 -9.387 1.00 73.00 115 THR A O 1
ATOM 908 N N . THR A 1 116 ? 11.610 1.330 -11.296 1.00 80.94 116 THR A N 1
ATOM 909 C CA . THR A 1 116 ? 10.538 0.375 -11.015 1.00 80.94 116 THR A CA 1
ATOM 910 C C . THR A 1 116 ? 10.684 -0.865 -11.881 1.00 80.94 116 THR A C 1
ATOM 912 O O . THR A 1 116 ? 10.741 -0.775 -13.104 1.00 80.94 116 THR A O 1
ATOM 915 N N . ALA A 1 117 ? 10.700 -2.029 -11.234 1.00 82.88 117 ALA A N 1
ATOM 916 C CA . ALA A 1 117 ? 10.540 -3.322 -11.885 1.00 82.88 117 ALA A CA 1
ATOM 917 C C . ALA A 1 117 ? 9.054 -3.710 -11.864 1.00 82.88 117 ALA A C 1
ATOM 919 O O . ALA A 1 117 ? 8.457 -3.818 -10.788 1.00 82.88 117 ALA A O 1
ATOM 920 N N . PHE A 1 118 ? 8.459 -3.872 -13.047 1.00 83.94 118 PHE A N 1
ATOM 921 C CA . PHE A 1 118 ? 7.044 -4.207 -13.215 1.00 83.94 118 PHE A CA 1
ATOM 922 C C . PHE A 1 118 ? 6.855 -5.711 -13.383 1.00 83.94 118 PHE A C 1
ATOM 924 O O . PHE A 1 118 ? 7.560 -6.332 -14.176 1.00 83.94 118 PHE A O 1
ATOM 931 N N . ASP A 1 119 ? 5.849 -6.263 -12.707 1.00 84.19 119 ASP A N 1
ATOM 932 C CA . ASP A 1 119 ? 5.462 -7.667 -12.879 1.00 84.19 119 ASP A CA 1
ATOM 933 C C . ASP A 1 119 ? 4.695 -7.886 -14.199 1.00 84.19 119 ASP A C 1
ATOM 935 O O . ASP A 1 119 ? 4.775 -8.954 -14.802 1.00 84.19 119 ASP A O 1
ATOM 939 N N . GLN A 1 120 ? 3.975 -6.862 -14.677 1.00 86.62 120 GLN A N 1
ATOM 940 C CA . GLN A 1 120 ? 3.201 -6.896 -15.918 1.00 86.62 120 GLN A CA 1
ATOM 941 C C . GLN A 1 120 ? 3.203 -5.525 -16.612 1.00 86.62 120 GLN A C 1
ATOM 943 O O . GLN A 1 120 ? 3.046 -4.488 -15.966 1.00 86.62 120 GLN A O 1
ATOM 948 N N . VAL A 1 121 ? 3.334 -5.531 -17.943 1.00 87.38 121 VAL A N 1
ATOM 949 C CA . VAL A 1 121 ? 3.154 -4.358 -18.813 1.00 87.38 121 VAL A CA 1
ATOM 950 C C . VAL A 1 121 ? 2.047 -4.684 -19.811 1.00 87.38 121 VAL A C 1
ATOM 952 O O . VAL A 1 121 ? 2.134 -5.683 -20.521 1.00 87.38 121 VAL A O 1
ATOM 955 N N . VAL A 1 122 ? 0.997 -3.864 -19.835 1.00 88.50 122 VAL A N 1
ATOM 956 C CA . VAL A 1 122 ? -0.159 -4.026 -20.727 1.00 88.50 122 VAL A CA 1
ATOM 957 C C . VAL A 1 122 ? -0.131 -2.896 -21.751 1.00 88.50 122 VAL A C 1
ATOM 959 O O . VAL A 1 122 ? -0.003 -1.732 -21.374 1.00 88.50 122 VAL A O 1
ATOM 962 N N . PHE A 1 123 ? -0.214 -3.254 -23.030 1.00 87.56 123 PHE A N 1
ATOM 963 C CA . PHE A 1 123 ? -0.373 -2.317 -24.141 1.00 87.56 123 PHE A CA 1
ATOM 964 C C . PHE A 1 123 ? -1.832 -2.349 -24.602 1.00 87.56 123 PHE A C 1
ATOM 966 O O . PHE A 1 123 ? -2.454 -3.410 -24.539 1.00 87.56 123 PHE A O 1
ATOM 973 N N . ASP A 1 124 ? -2.339 -1.197 -25.033 1.00 72.44 124 ASP A N 1
ATOM 974 C CA . ASP A 1 124 ? -3.653 -1.051 -25.678 1.00 72.44 124 ASP A CA 1
ATOM 975 C C . ASP A 1 124 ? -3.551 -1.323 -27.189 1.00 72.44 124 ASP A C 1
ATOM 977 O O . ASP A 1 124 ? -2.489 -0.987 -27.774 1.00 72.44 124 ASP A O 1
#

Organism: NCBI:txid449393

Sequence (124 aa):
MKAQVLDLHAIQRPTRVGYRQYLIGRGWLLVVSGGTSNGIGLEVATPKRDFLSQVKTLTKSFLNLFGWNPSPFTWNGKNLEFAEAPHMHLSLLTFKGKDAPKVGSEIDVDVRFTTTAFDQVVFD

Radius of gyration: 15.86 Å; chains: 1; bounding box: 31×40×44 Å